Protein AF-A0A2T9YQ55-F1 (afdb_monomer)

Mean predicted aligned error: 19.72 Å

Structure (mmCIF, N/CA/C/O backbone):
data_AF-A0A2T9YQ55-F1
#
_entry.id   AF-A0A2T9YQ55-F1
#
loop_
_atom_site.group_PDB
_atom_site.id
_atom_site.type_symbol
_atom_site.label_atom_id
_atom_site.label_alt_id
_atom_site.label_comp_id
_atom_site.label_asym_id
_atom_site.label_entity_id
_atom_site.label_seq_id
_atom_site.pdbx_PDB_ins_code
_atom_site.Cartn_x
_atom_site.Cartn_y
_atom_site.Cartn_z
_atom_site.occupancy
_atom_site.B_iso_or_equiv
_atom_site.auth_seq_id
_atom_site.auth_comp_id
_atom_site.auth_asym_id
_atom_site.auth_atom_id
_atom_site.pdbx_PDB_model_num
ATOM 1 N N . MET A 1 1 ? -18.825 -18.217 42.945 1.00 60.91 1 MET A N 1
ATOM 2 C CA . MET A 1 1 ? -18.853 -16.949 42.184 1.00 60.91 1 MET A CA 1
ATOM 3 C C . MET A 1 1 ? -19.387 -15.884 43.126 1.00 60.91 1 MET A C 1
ATOM 5 O O . MET A 1 1 ? -20.378 -16.169 43.785 1.00 60.91 1 MET A O 1
ATOM 9 N N . ASN A 1 2 ? -18.686 -14.766 43.321 1.00 89.81 2 ASN A N 1
ATOM 10 C CA . ASN A 1 2 ? -19.045 -13.790 44.360 1.00 89.81 2 ASN A CA 1
ATOM 11 C C . ASN A 1 2 ? -19.988 -12.706 43.796 1.00 89.81 2 ASN A C 1
ATOM 13 O O . ASN A 1 2 ? -19.981 -12.430 42.596 1.00 89.81 2 ASN A O 1
ATOM 17 N N . GLU A 1 3 ? -20.802 -12.095 44.653 1.00 91.25 3 GLU A N 1
ATOM 18 C CA . GLU A 1 3 ? -21.752 -11.038 44.266 1.00 91.25 3 GLU A CA 1
ATOM 19 C C . GLU A 1 3 ? -21.048 -9.865 43.561 1.00 91.25 3 GLU A C 1
ATOM 21 O O . GLU A 1 3 ? -21.501 -9.388 42.524 1.00 91.25 3 GLU A O 1
ATOM 26 N N . ALA A 1 4 ? -19.863 -9.488 44.048 1.00 91.94 4 ALA A N 1
ATOM 27 C CA . ALA A 1 4 ? -19.039 -8.441 43.449 1.00 91.94 4 ALA A CA 1
ATOM 28 C C . ALA A 1 4 ? -18.629 -8.744 41.992 1.00 91.94 4 ALA A C 1
ATOM 30 O O . ALA A 1 4 ? -18.591 -7.839 41.160 1.00 91.94 4 ALA A O 1
ATOM 31 N N . THR A 1 5 ? -18.340 -10.007 41.651 1.00 94.38 5 THR A N 1
ATOM 32 C CA . THR A 1 5 ? -18.033 -10.412 40.266 1.00 94.38 5 THR A CA 1
ATOM 33 C C . THR A 1 5 ? -19.260 -10.321 39.378 1.00 94.38 5 THR A C 1
ATOM 35 O O . THR A 1 5 ? -19.137 -9.840 38.257 1.00 94.38 5 THR A O 1
ATOM 38 N N . LEU A 1 6 ? -20.439 -10.704 39.875 1.00 95.38 6 LEU A N 1
ATOM 39 C CA . LEU A 1 6 ? -21.692 -10.563 39.131 1.00 95.38 6 LEU A CA 1
ATOM 40 C C . LEU A 1 6 ? -22.004 -9.094 38.839 1.00 95.38 6 LEU A C 1
ATOM 42 O O . LEU A 1 6 ? -22.306 -8.745 37.700 1.00 95.38 6 LEU A O 1
ATOM 46 N N . GLN A 1 7 ? -21.834 -8.226 39.836 1.00 96.06 7 GLN A N 1
ATOM 47 C CA . GLN A 1 7 ? -22.039 -6.789 39.683 1.00 96.06 7 GLN A CA 1
ATOM 48 C C . GLN A 1 7 ? -21.061 -6.174 38.672 1.00 96.06 7 GLN A C 1
ATOM 50 O O . GLN A 1 7 ? -21.459 -5.383 37.820 1.00 96.06 7 GLN A O 1
ATOM 55 N N . ARG A 1 8 ? -19.787 -6.584 38.713 1.00 95.62 8 ARG A N 1
ATOM 56 C CA . ARG A 1 8 ? -18.761 -6.123 37.766 1.00 95.62 8 ARG A CA 1
ATOM 57 C C . ARG A 1 8 ? -19.056 -6.556 36.331 1.00 95.62 8 ARG A C 1
ATOM 59 O O . ARG A 1 8 ? -18.839 -5.779 35.406 1.00 95.62 8 ARG A O 1
ATOM 66 N N . ILE A 1 9 ? -19.538 -7.787 36.151 1.00 96.50 9 ILE A N 1
ATOM 67 C CA . ILE A 1 9 ? -19.951 -8.299 34.840 1.00 96.50 9 ILE A CA 1
ATOM 68 C C . ILE A 1 9 ? -21.112 -7.458 34.312 1.00 96.50 9 ILE A C 1
ATOM 70 O O . ILE A 1 9 ? -21.044 -6.988 33.183 1.00 96.50 9 ILE A O 1
ATOM 74 N N . GLN A 1 10 ? -22.124 -7.198 35.141 1.00 96.56 10 GLN A N 1
ATOM 75 C CA . GLN A 1 10 ? -23.290 -6.414 34.744 1.00 96.56 10 GLN A CA 1
ATOM 76 C C . GLN A 1 10 ? -22.925 -4.967 34.367 1.00 96.56 10 GLN A C 1
ATOM 78 O O . GLN A 1 10 ? -23.391 -4.464 33.347 1.00 96.56 10 GLN A O 1
ATOM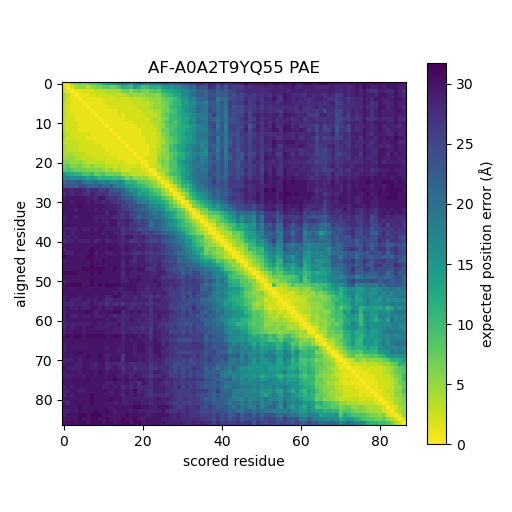 83 N N . GLU A 1 11 ? -22.040 -4.320 35.132 1.00 97.00 11 GLU A N 1
ATOM 84 C CA . GLU A 1 11 ? -21.542 -2.973 34.819 1.00 97.00 11 GLU A CA 1
ATOM 85 C C . GLU A 1 11 ? -20.769 -2.942 33.489 1.00 97.00 11 GLU A C 1
ATOM 87 O O . GLU A 1 11 ? -20.910 -2.009 32.695 1.00 97.00 11 GLU A O 1
ATOM 92 N N . LEU A 1 12 ? -19.957 -3.971 33.225 1.00 96.88 12 LEU A N 1
ATOM 93 C CA . LEU A 1 12 ? -19.206 -4.076 31.978 1.00 96.88 12 LEU A CA 1
ATOM 94 C C . LEU A 1 12 ? -20.135 -4.315 30.783 1.00 96.88 12 LEU A C 1
ATOM 96 O O . LEU A 1 12 ? -19.951 -3.688 29.742 1.00 96.88 12 LEU A O 1
ATOM 100 N N . THR A 1 13 ? -21.141 -5.178 30.938 1.00 97.31 13 THR A N 1
ATOM 101 C CA . THR A 1 13 ? -22.154 -5.435 29.907 1.00 97.31 13 THR A CA 1
ATOM 102 C C . THR A 1 13 ? -22.884 -4.151 29.520 1.00 97.31 13 THR A C 1
ATOM 104 O O . THR A 1 13 ? -23.023 -3.869 28.333 1.00 97.31 13 THR A O 1
ATOM 107 N N . GLU A 1 14 ? -23.271 -3.330 30.498 1.00 96.75 14 GLU A N 1
ATOM 108 C CA . GLU A 1 14 ? -23.937 -2.051 30.241 1.00 96.75 14 GLU A CA 1
ATOM 109 C C . GLU A 1 14 ? -23.038 -1.077 29.463 1.00 96.75 14 GLU A C 1
ATOM 111 O O . GLU A 1 14 ? -23.453 -0.505 28.454 1.00 96.75 14 GLU A O 1
ATOM 116 N N . LYS A 1 15 ? -21.764 -0.944 29.857 1.00 96.19 15 LYS A N 1
ATOM 117 C CA . LYS A 1 15 ? -20.803 -0.081 29.147 1.00 96.19 15 LYS A CA 1
ATOM 118 C C . LYS A 1 15 ? -20.564 -0.531 27.706 1.00 96.19 15 LYS A C 1
ATOM 120 O O . LYS A 1 15 ? -20.464 0.310 26.816 1.00 96.19 15 LYS A O 1
ATOM 125 N N . VAL A 1 16 ? -20.485 -1.840 27.459 1.00 95.12 16 VAL A N 1
ATOM 126 C CA . VAL A 1 16 ? -20.316 -2.386 26.102 1.00 95.12 16 VAL A CA 1
ATOM 127 C C . VAL A 1 16 ? -21.541 -2.095 25.237 1.00 95.12 16 VAL A C 1
ATOM 129 O O . VAL A 1 16 ? -21.377 -1.680 24.090 1.00 95.12 16 VAL A O 1
ATOM 132 N N . ASN A 1 17 ? -22.751 -2.233 25.783 1.00 94.62 17 ASN A N 1
ATOM 133 C CA . ASN A 1 17 ? -23.981 -1.909 25.060 1.00 94.62 17 ASN A CA 1
ATOM 134 C C . ASN A 1 17 ? -24.047 -0.422 24.685 1.00 94.62 17 ASN A C 1
ATOM 136 O O . ASN A 1 17 ? -24.387 -0.094 23.549 1.00 94.62 17 ASN A O 1
ATOM 140 N N . GLN A 1 18 ? -23.653 0.479 25.592 1.00 92.75 18 GLN A N 1
ATOM 141 C CA . GLN A 1 18 ? -23.588 1.913 25.287 1.00 92.75 18 GLN A CA 1
ATOM 142 C C . GLN A 1 18 ? -22.555 2.242 24.202 1.00 92.75 18 GLN A C 1
ATOM 144 O O . GLN A 1 18 ? -22.827 3.063 23.329 1.00 92.75 18 GLN A O 1
ATOM 149 N N . LEU A 1 19 ? -21.392 1.583 24.209 1.00 89.44 19 LEU A N 1
ATOM 150 C CA . LEU A 1 19 ? -20.385 1.745 23.155 1.00 89.44 19 LEU A CA 1
ATOM 151 C C . LEU A 1 19 ? -20.875 1.220 21.801 1.00 89.44 19 LEU A C 1
ATOM 153 O O . LEU A 1 19 ? -20.599 1.836 20.772 1.00 89.44 19 LEU A O 1
ATOM 157 N N . LEU A 1 20 ? -21.602 0.101 21.796 1.00 88.88 20 LEU A N 1
ATOM 158 C CA . LEU A 1 20 ? -22.185 -0.459 20.581 1.00 88.88 20 LEU A CA 1
ATOM 159 C C . LEU A 1 20 ? -23.231 0.495 19.991 1.00 88.88 20 LEU A C 1
ATOM 161 O O . LEU A 1 20 ? -23.156 0.813 18.807 1.00 88.88 20 LEU A O 1
ATOM 165 N N . LEU A 1 21 ? -24.120 1.030 20.833 1.00 88.69 21 LEU A N 1
ATOM 166 C CA . LEU A 1 21 ? -25.123 2.013 20.429 1.00 88.69 21 LEU A CA 1
ATOM 167 C C . LEU A 1 21 ? -24.481 3.312 19.925 1.00 88.69 21 LEU A C 1
ATOM 169 O O . LEU A 1 21 ? -24.911 3.852 18.910 1.00 88.69 21 LEU A O 1
ATOM 173 N N . ALA A 1 22 ? -23.431 3.807 20.588 1.00 79.19 22 ALA A N 1
ATOM 174 C CA . ALA A 1 22 ? -22.690 4.981 20.131 1.00 79.19 22 ALA A CA 1
ATOM 175 C C . ALA A 1 22 ? -22.038 4.742 18.761 1.00 79.19 22 ALA A C 1
ATOM 177 O O .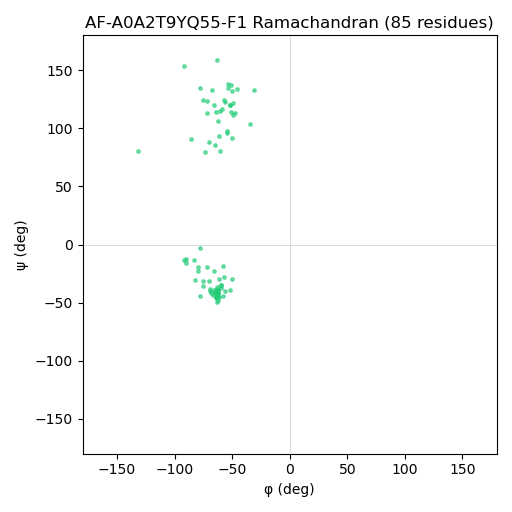 ALA A 1 22 ? -22.056 5.625 17.911 1.00 79.19 22 ALA A O 1
ATOM 178 N N . LYS A 1 23 ? -21.513 3.537 18.517 1.00 74.62 23 LYS A N 1
ATOM 179 C CA . LYS A 1 23 ? -20.917 3.160 17.231 1.00 74.62 23 LYS A CA 1
ATOM 180 C C . LYS A 1 23 ? -21.956 3.011 16.114 1.00 74.62 23 LYS A C 1
ATOM 182 O O . LYS A 1 23 ? -21.630 3.278 14.966 1.00 74.62 23 LYS A O 1
ATOM 187 N N . GLU A 1 24 ? -23.174 2.594 16.447 1.00 69.25 24 GLU A N 1
ATOM 188 C CA . GLU A 1 24 ? -24.291 2.440 15.503 1.00 69.25 24 GLU A CA 1
ATOM 189 C C . GLU A 1 24 ? -25.017 3.771 15.229 1.00 69.25 24 GLU A C 1
ATOM 191 O O . GLU A 1 24 ? -25.504 4.004 14.126 1.00 69.25 24 GLU A O 1
ATOM 196 N N . THR A 1 25 ? -25.037 4.677 16.213 1.00 61.38 25 THR A N 1
ATOM 197 C CA . THR A 1 25 ? -25.608 6.031 16.091 1.00 61.38 25 THR A CA 1
ATOM 198 C C . THR A 1 25 ? -24.657 6.999 15.386 1.00 61.3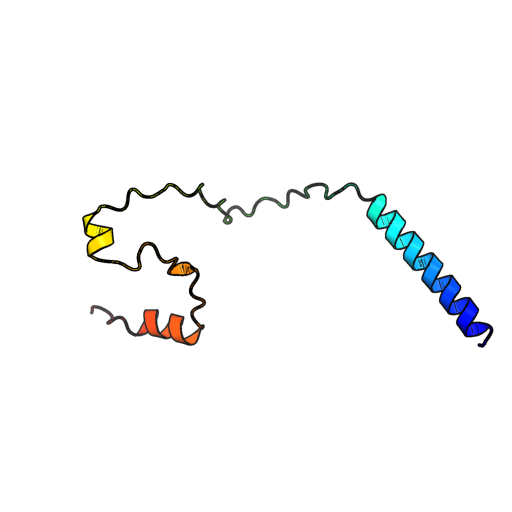8 25 THR A C 1
ATOM 200 O O . THR A 1 25 ? -25.102 8.020 14.864 1.00 61.38 25 THR A O 1
ATOM 203 N N . VAL A 1 26 ? -23.356 6.695 15.330 1.00 57.69 26 VAL A N 1
ATOM 204 C CA . VAL A 1 26 ? -22.449 7.344 14.381 1.00 57.69 26 VAL A CA 1
ATOM 205 C C . VAL A 1 26 ? -22.795 6.788 12.999 1.00 57.69 26 VAL A C 1
ATOM 207 O O . VAL A 1 26 ? -22.582 5.598 12.758 1.00 57.69 26 VAL A O 1
ATOM 210 N N . PRO A 1 27 ? -23.335 7.607 12.077 1.00 50.16 27 PRO A N 1
ATOM 211 C CA . PRO A 1 27 ? -23.531 7.172 10.705 1.00 50.16 27 PRO A CA 1
ATOM 212 C C . PRO A 1 27 ? -22.191 6.661 10.176 1.00 50.16 27 PRO A C 1
ATOM 214 O O . PRO A 1 27 ? -21.156 7.276 10.455 1.00 50.16 27 PRO A O 1
ATOM 217 N N . ALA A 1 28 ? -22.221 5.540 9.441 1.00 58.19 28 ALA A N 1
ATOM 218 C CA . ALA A 1 28 ? -21.105 5.023 8.645 1.00 58.19 28 ALA A CA 1
ATOM 219 C C . ALA A 1 28 ? -20.252 6.184 8.129 1.00 58.19 28 ALA A C 1
ATOM 221 O O . ALA A 1 28 ? -20.864 7.153 7.673 1.00 58.19 28 ALA A O 1
ATOM 222 N N . PRO A 1 29 ? -18.909 6.101 8.252 1.00 48.72 29 PRO A N 1
ATOM 223 C CA . PRO A 1 29 ? -18.013 7.243 8.331 1.00 48.72 29 PRO A CA 1
ATOM 224 C C . PRO A 1 29 ? -18.546 8.361 7.463 1.00 48.72 29 PRO A C 1
ATOM 226 O O . PRO A 1 29 ? -18.481 8.287 6.236 1.00 48.72 29 PRO A O 1
ATOM 229 N N . ILE A 1 30 ? -19.131 9.372 8.120 1.00 52.31 30 ILE A N 1
ATOM 230 C CA . ILE A 1 30 ? -19.170 10.699 7.533 1.00 52.31 30 ILE A CA 1
ATOM 231 C C . ILE A 1 30 ? -17.721 10.873 7.138 1.00 52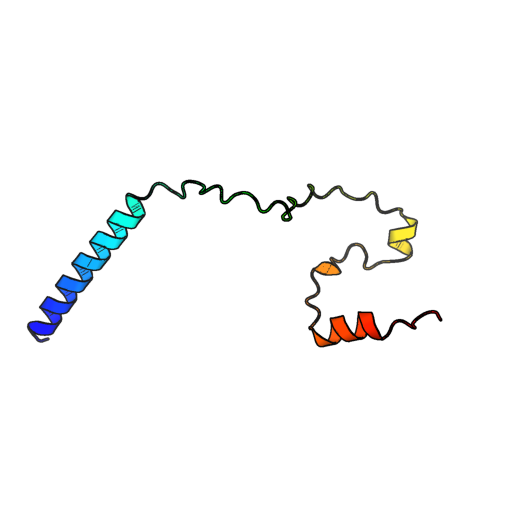.31 30 ILE A C 1
ATOM 233 O O . ILE A 1 30 ? -16.843 10.826 8.003 1.00 52.31 30 ILE A O 1
ATOM 237 N N . THR A 1 31 ? -17.481 10.889 5.834 1.00 50.75 31 THR A N 1
ATOM 238 C CA . THR A 1 31 ? -16.241 11.342 5.249 1.00 50.75 31 THR A CA 1
ATOM 239 C C . THR A 1 31 ? -16.007 12.688 5.901 1.00 50.75 31 THR A C 1
ATOM 241 O O . THR A 1 31 ? -16.560 13.704 5.483 1.00 50.75 31 THR A O 1
ATOM 244 N N . VAL A 1 32 ? -15.274 12.682 7.012 1.00 48.97 32 VAL A N 1
ATOM 245 C CA . VAL A 1 32 ? -14.493 13.819 7.418 1.00 48.97 32 VAL A CA 1
ATOM 246 C C . VAL A 1 32 ? -13.558 13.911 6.239 1.00 48.97 32 VAL A C 1
ATOM 248 O O . VAL A 1 32 ? -12.601 13.150 6.128 1.00 48.97 32 VAL A O 1
ATOM 251 N N . THR A 1 33 ? -13.950 14.728 5.269 1.00 53.22 33 THR A N 1
ATOM 252 C CA . THR A 1 33 ? -13.027 15.303 4.322 1.00 53.22 33 THR A CA 1
ATOM 253 C C . THR A 1 33 ? -12.099 16.109 5.219 1.00 53.22 33 THR A C 1
ATOM 255 O O . THR A 1 33 ? -12.303 17.299 5.451 1.00 53.22 33 THR A O 1
ATOM 258 N N . GLU A 1 34 ? -11.131 15.429 5.844 1.00 60.09 34 GLU A N 1
ATOM 259 C CA . GLU A 1 34 ? -9.875 16.078 6.158 1.00 60.09 34 GLU A CA 1
ATOM 260 C C . GLU A 1 34 ? -9.501 16.809 4.869 1.00 60.09 34 GLU A C 1
ATOM 262 O O . GLU A 1 34 ? -9.728 16.249 3.787 1.00 60.09 34 GLU A O 1
ATOM 267 N N . PRO A 1 35 ? -9.077 18.083 4.937 1.00 59.12 35 PRO A N 1
ATOM 268 C CA . PRO A 1 35 ? -8.614 18.754 3.738 1.00 59.12 35 PRO A CA 1
ATOM 269 C C . PRO A 1 35 ? -7.592 17.813 3.113 1.00 59.12 35 PRO A C 1
ATOM 271 O O . PRO A 1 35 ? -6.602 17.488 3.768 1.00 59.12 35 PRO A O 1
ATOM 274 N N . GLU A 1 36 ? -7.925 17.287 1.928 1.00 60.28 36 G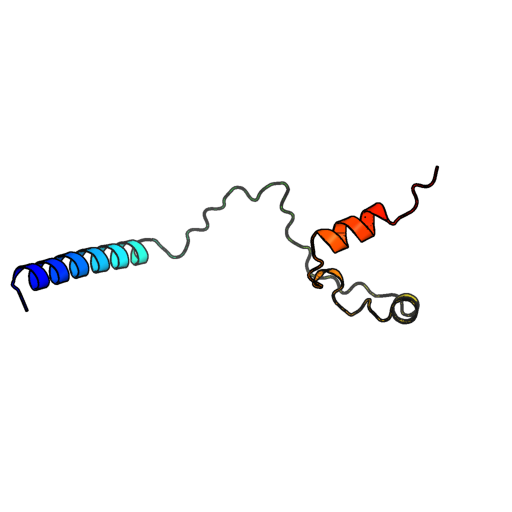LU A N 1
ATOM 275 C CA . GLU A 1 36 ? -7.034 16.438 1.148 1.00 60.28 36 GLU A CA 1
ATOM 276 C C . GLU A 1 36 ? -5.706 17.183 1.159 1.00 60.28 36 GLU A C 1
ATOM 278 O O . GLU A 1 36 ? -5.649 18.332 0.712 1.00 60.28 36 GLU A O 1
ATOM 283 N N . ASP A 1 37 ? -4.705 16.604 1.822 1.00 64.31 37 ASP A N 1
ATOM 284 C CA . ASP A 1 37 ? -3.397 17.223 1.959 1.00 64.31 37 ASP A CA 1
ATOM 285 C C . ASP A 1 37 ? -2.973 17.654 0.552 1.00 64.31 37 ASP A C 1
ATOM 287 O O . ASP A 1 37 ? -2.956 16.838 -0.370 1.00 64.31 37 ASP A O 1
ATOM 291 N N . GLU A 1 38 ? -2.702 18.947 0.365 1.00 67.06 38 GLU A N 1
ATOM 292 C CA . GLU A 1 38 ? -2.398 19.522 -0.950 1.00 67.06 38 GLU A CA 1
ATOM 293 C C . GLU A 1 38 ? -1.180 18.840 -1.603 1.00 67.06 38 GLU A C 1
ATOM 295 O O . GLU A 1 38 ? -0.997 18.911 -2.821 1.00 67.06 38 GLU A O 1
ATOM 300 N N . PHE A 1 39 ? -0.360 18.144 -0.806 1.00 66.25 39 PHE A N 1
ATOM 301 C CA . PHE A 1 39 ? 0.778 17.351 -1.257 1.00 66.25 39 PHE A CA 1
ATOM 302 C C . PHE A 1 39 ? 0.438 15.876 -1.536 1.00 66.25 39 PHE A C 1
ATOM 304 O O . PHE A 1 39 ? 1.229 15.181 -2.182 1.00 66.25 39 PHE A O 1
ATOM 311 N N . ILE A 1 40 ? -0.728 15.378 -1.113 1.00 59.47 40 ILE A N 1
ATOM 312 C CA . ILE A 1 40 ? -1.217 14.034 -1.436 1.00 59.47 40 ILE A CA 1
ATOM 313 C C . ILE A 1 40 ? -1.939 14.087 -2.783 1.00 59.47 40 ILE A C 1
ATOM 315 O O . ILE A 1 40 ? -3.139 14.306 -2.907 1.00 59.47 40 ILE A O 1
ATOM 319 N N . THR A 1 41 ? -1.173 13.847 -3.843 1.00 67.25 41 THR A N 1
ATOM 320 C CA . THR A 1 41 ? -1.740 13.629 -5.176 1.00 67.25 41 THR A CA 1
ATOM 321 C C . THR A 1 41 ? -2.352 12.232 -5.248 1.00 67.25 41 THR A C 1
ATOM 323 O O . THR A 1 41 ? -1.670 11.228 -5.028 1.00 67.25 41 THR A O 1
ATOM 326 N N . THR A 1 42 ? -3.633 12.147 -5.608 1.00 72.00 42 THR A N 1
ATOM 327 C CA . THR A 1 42 ? -4.288 10.876 -5.933 1.00 72.00 42 THR A CA 1
ATOM 328 C C . THR A 1 42 ? -3.508 10.196 -7.057 1.00 72.00 42 THR A C 1
ATOM 330 O O . THR A 1 42 ? -3.295 10.778 -8.122 1.00 72.00 42 THR A O 1
ATOM 333 N N . ARG A 1 43 ? -3.042 8.962 -6.817 1.00 66.50 43 ARG A N 1
ATOM 334 C CA . ARG A 1 43 ? -2.290 8.183 -7.811 1.00 66.50 43 ARG A CA 1
ATOM 335 C C . ARG A 1 43 ? -3.086 8.165 -9.114 1.00 66.50 43 ARG A C 1
ATOM 337 O O . ARG A 1 43 ? -4.209 7.661 -9.131 1.00 66.50 43 ARG A O 1
ATOM 344 N N . ALA A 1 44 ? -2.496 8.692 -10.188 1.00 70.06 44 ALA A N 1
ATOM 345 C CA . ALA A 1 44 ? -3.104 8.630 -11.508 1.00 70.06 44 ALA A CA 1
ATOM 346 C C . ALA A 1 44 ? -3.512 7.174 -11.802 1.00 70.06 44 ALA A C 1
ATOM 348 O O . ALA A 1 44 ? -2.740 6.262 -11.469 1.00 70.06 44 ALA A O 1
ATOM 349 N N . PRO A 1 45 ? -4.707 6.931 -12.380 1.00 66.50 45 PRO A N 1
ATOM 350 C CA . PRO A 1 45 ? -5.091 5.588 -12.794 1.00 66.50 45 PRO A CA 1
ATOM 351 C C . PRO A 1 45 ? -3.943 5.022 -13.617 1.00 66.50 45 PRO A C 1
ATOM 353 O O . PRO A 1 45 ? -3.393 5.745 -14.448 1.00 66.50 45 PRO A O 1
ATOM 356 N N . ALA A 1 46 ? -3.536 3.788 -13.305 1.00 62.81 46 ALA A N 1
ATOM 357 C CA . ALA A 1 46 ? -2.394 3.152 -13.940 1.00 62.81 46 ALA A CA 1
ATOM 358 C C . ALA A 1 46 ? -2.616 3.190 -15.453 1.00 62.81 46 ALA A C 1
ATOM 360 O O . ALA A 1 46 ? -3.372 2.392 -16.002 1.00 62.81 46 ALA A O 1
ATOM 361 N N . SER A 1 47 ? -2.008 4.166 -16.122 1.00 57.06 47 SER A N 1
ATOM 362 C CA . SER A 1 47 ? -1.854 4.092 -17.551 1.00 57.06 47 SER A CA 1
ATOM 363 C C . SER A 1 47 ? -0.921 2.914 -17.742 1.00 57.06 47 SER A C 1
ATOM 365 O O . SER A 1 47 ? 0.181 2.887 -17.191 1.00 57.06 47 SER A O 1
ATOM 367 N N . GLU A 1 48 ? -1.391 1.896 -18.459 1.00 58.12 48 GLU A N 1
ATOM 368 C CA . GLU A 1 48 ? -0.490 0.946 -19.086 1.00 58.12 48 GLU A CA 1
ATOM 369 C C . GLU A 1 48 ? 0.454 1.798 -19.932 1.00 58.12 48 GLU A C 1
ATOM 371 O O . GLU A 1 48 ? 0.114 2.259 -21.026 1.00 58.12 48 GLU A O 1
ATOM 376 N N . LEU A 1 49 ? 1.618 2.124 -19.363 1.00 62.19 49 LEU A N 1
ATOM 377 C CA . LEU A 1 49 ? 2.718 2.675 -20.120 1.00 62.19 49 LEU A CA 1
ATOM 378 C C . LEU A 1 49 ? 2.879 1.694 -21.270 1.00 62.19 49 LEU A C 1
ATOM 380 O O . LEU A 1 49 ? 3.061 0.500 -21.041 1.00 62.19 49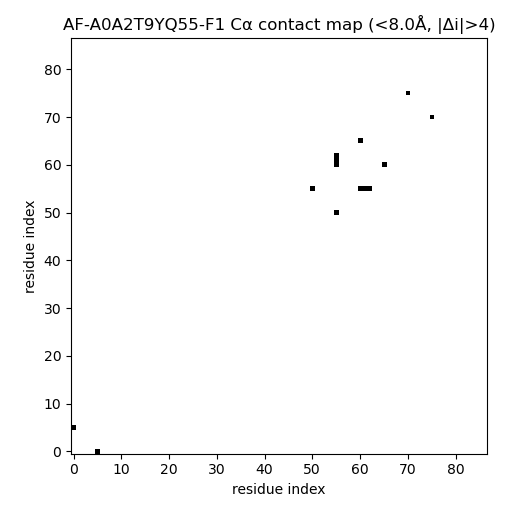 LEU A O 1
ATOM 384 N N . LYS A 1 50 ? 2.739 2.168 -22.509 1.00 63.69 50 LYS A N 1
ATOM 385 C CA . LYS A 1 50 ? 3.119 1.371 -23.670 1.00 63.69 50 LYS A CA 1
ATOM 386 C C . LYS A 1 50 ? 4.627 1.193 -23.562 1.00 63.69 50 LYS A C 1
ATOM 388 O O . LYS A 1 50 ? 5.385 2.026 -24.055 1.00 63.69 50 LYS A O 1
ATOM 393 N N . ILE A 1 51 ? 5.046 0.173 -22.818 1.00 62.19 51 ILE A N 1
ATOM 394 C CA . ILE A 1 51 ? 6.443 -0.185 -22.64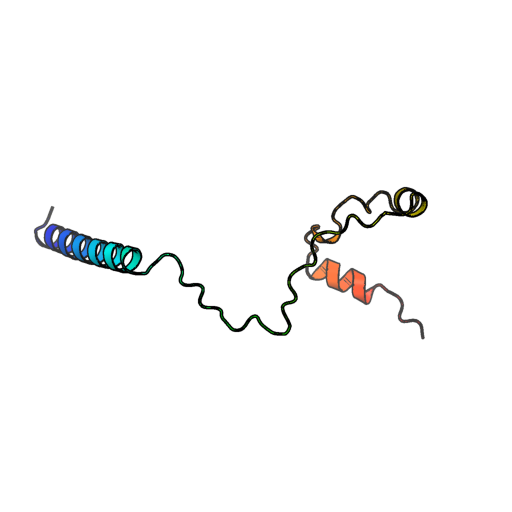4 1.00 62.19 51 ILE A CA 1
ATOM 395 C C . ILE A 1 51 ? 6.936 -0.459 -24.057 1.00 62.19 51 ILE A C 1
ATOM 397 O O . ILE A 1 51 ? 6.403 -1.320 -24.760 1.00 62.19 51 ILE A O 1
ATOM 401 N N . TYR A 1 52 ? 7.887 0.353 -24.517 1.00 70.44 52 TYR A N 1
ATOM 402 C CA . TYR A 1 52 ? 8.514 0.129 -25.811 1.00 70.44 52 TYR A CA 1
ATOM 403 C C . TYR A 1 52 ? 9.045 -1.311 -25.825 1.00 70.44 52 TYR A C 1
ATOM 405 O O . TYR A 1 52 ? 9.685 -1.698 -24.850 1.00 70.44 52 TYR A O 1
ATOM 413 N N . PRO A 1 53 ? 8.835 -2.107 -26.886 1.00 70.88 53 PRO A N 1
ATOM 414 C CA . PRO A 1 53 ? 9.300 -3.496 -26.919 1.00 70.88 53 PRO A CA 1
ATOM 415 C C . PRO A 1 53 ? 10.790 -3.626 -26.568 1.00 70.88 53 PRO A C 1
ATOM 417 O O . PRO A 1 53 ? 11.173 -4.455 -25.752 1.00 70.88 53 PRO A O 1
ATOM 420 N N . MET A 1 54 ? 11.604 -2.684 -27.054 1.00 73.94 54 MET A N 1
ATOM 421 C CA . MET A 1 54 ? 13.034 -2.601 -26.739 1.00 73.94 54 MET A CA 1
ATOM 422 C C . MET A 1 54 ? 13.324 -2.395 -25.245 1.00 73.94 54 MET A C 1
ATOM 424 O O . MET A 1 54 ? 14.363 -2.823 -24.758 1.00 73.94 54 MET A O 1
ATOM 428 N N . LEU A 1 55 ? 12.426 -1.733 -24.514 1.00 73.94 55 LEU A N 1
ATOM 429 C CA . LEU A 1 55 ? 12.561 -1.498 -23.079 1.00 73.94 55 LEU A CA 1
ATOM 430 C C . LEU A 1 55 ? 12.256 -2.767 -22.274 1.00 73.94 55 LEU A C 1
ATOM 432 O O . LEU A 1 55 ? 12.934 -3.018 -21.284 1.00 73.94 55 LEU A O 1
ATOM 436 N N . LYS A 1 56 ? 11.300 -3.590 -22.728 1.00 72.12 56 LYS A N 1
ATOM 437 C CA . LYS A 1 56 ? 11.048 -4.921 -22.155 1.00 72.12 56 LYS A CA 1
ATOM 438 C C . LYS A 1 56 ? 12.241 -5.856 -22.372 1.00 72.12 56 LYS A C 1
ATOM 440 O O . LYS A 1 56 ? 12.637 -6.560 -21.449 1.00 72.12 56 LYS A O 1
ATOM 445 N N . ASP A 1 57 ? 12.842 -5.814 -23.559 1.00 77.94 57 ASP A N 1
ATOM 446 C CA . ASP A 1 57 ? 14.016 -6.634 -23.879 1.00 77.94 57 ASP A CA 1
ATOM 447 C C . ASP A 1 57 ? 15.264 -6.185 -23.100 1.00 77.94 57 ASP A C 1
ATOM 449 O O . ASP A 1 57 ? 16.053 -7.014 -22.648 1.00 77.94 57 ASP A O 1
ATOM 453 N N . ALA A 1 58 ? 15.444 -4.872 -22.921 1.00 79.94 58 ALA A N 1
ATOM 454 C CA . ALA A 1 58 ? 16.574 -4.311 -22.181 1.00 79.94 58 ALA A CA 1
ATOM 455 C C . ALA A 1 58 ? 16.435 -4.466 -20.659 1.00 79.94 58 ALA A C 1
ATOM 457 O O . ALA A 1 58 ? 17.441 -4.587 -19.962 1.00 79.94 58 ALA A O 1
ATOM 458 N N . LEU A 1 59 ? 15.204 -4.451 -20.139 1.00 77.69 59 LEU A N 1
ATOM 459 C CA . LEU A 1 59 ? 14.899 -4.552 -18.714 1.00 77.69 59 LEU A CA 1
ATOM 460 C C . LEU A 1 59 ? 13.798 -5.599 -18.485 1.00 77.69 59 LEU A C 1
ATOM 462 O O . LEU A 1 59 ? 12.647 -5.230 -18.268 1.00 77.69 59 LEU A O 1
ATOM 466 N N . PRO A 1 60 ? 14.127 -6.903 -18.462 1.00 71.88 60 PRO A N 1
ATOM 467 C CA . PRO A 1 60 ? 13.138 -7.971 -18.267 1.00 71.88 60 PRO A CA 1
ATOM 468 C C . PRO A 1 60 ? 12.333 -7.839 -16.966 1.00 71.88 60 PRO A C 1
ATOM 470 O O . PRO A 1 60 ? 11.179 -8.245 -16.893 1.00 71.88 60 PRO A O 1
ATOM 473 N N . LEU A 1 61 ? 12.941 -7.224 -15.953 1.00 73.12 61 LEU A N 1
ATOM 474 C CA . LEU A 1 61 ? 12.357 -6.978 -14.638 1.00 73.12 61 LEU A CA 1
ATOM 475 C C . LEU A 1 61 ? 11.378 -5.783 -14.622 1.00 73.12 61 LEU A C 1
ATOM 477 O O . LEU A 1 61 ? 10.777 -5.525 -13.594 1.00 73.12 61 LEU A O 1
ATOM 481 N N . ILE A 1 62 ? 11.182 -5.048 -15.728 1.00 73.00 62 ILE A N 1
ATOM 482 C CA . ILE A 1 62 ? 10.273 -3.880 -15.788 1.00 73.00 62 ILE A CA 1
ATOM 483 C C . ILE A 1 62 ? 8.795 -4.229 -15.602 1.00 73.00 62 ILE A C 1
ATOM 485 O O . ILE A 1 62 ? 8.003 -3.370 -15.220 1.00 73.00 62 ILE A O 1
ATOM 489 N N . GLU A 1 63 ? 8.423 -5.479 -15.881 1.00 70.50 63 GLU A N 1
ATOM 490 C CA . GLU A 1 63 ? 7.090 -6.000 -15.570 1.00 70.50 63 GLU A CA 1
ATOM 491 C C . GLU A 1 63 ? 6.967 -6.403 -14.094 1.00 70.50 63 GLU A C 1
ATOM 493 O O . GLU A 1 63 ? 5.860 -6.417 -13.555 1.00 70.50 63 GLU A O 1
ATOM 498 N N . GLU A 1 64 ? 8.087 -6.696 -13.426 1.00 68.56 64 GLU A N 1
ATOM 499 C CA . GLU A 1 64 ? 8.117 -6.906 -11.984 1.00 68.56 64 GLU A CA 1
ATOM 500 C C . GLU A 1 64 ? 8.069 -5.554 -11.266 1.00 68.56 64 GLU A C 1
ATOM 502 O O . GLU A 1 64 ? 8.728 -4.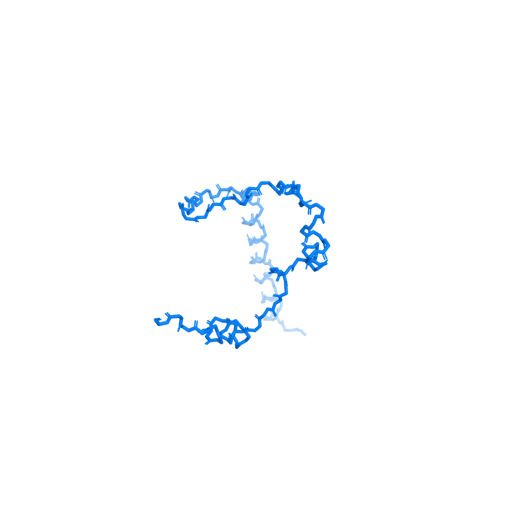581 -11.630 1.00 68.56 64 GLU A O 1
ATOM 507 N N . ASP A 1 65 ? 7.229 -5.474 -10.235 1.00 66.31 65 ASP A N 1
ATOM 508 C CA . ASP A 1 65 ? 6.981 -4.237 -9.501 1.00 66.31 65 ASP A CA 1
ATOM 509 C C . ASP A 1 65 ? 8.196 -3.909 -8.612 1.00 66.31 65 ASP A C 1
ATOM 511 O O . ASP A 1 65 ? 8.212 -4.186 -7.411 1.00 66.31 65 ASP A O 1
ATOM 515 N N . PHE A 1 66 ? 9.244 -3.338 -9.219 1.00 59.69 66 PHE A N 1
ATOM 516 C CA . PHE A 1 66 ? 10.500 -2.929 -8.577 1.00 59.69 66 PHE A CA 1
ATOM 517 C C . PHE A 1 66 ? 10.282 -2.081 -7.318 1.00 59.69 66 PHE A C 1
ATOM 519 O O . PHE A 1 66 ? 11.088 -2.115 -6.391 1.00 59.69 66 PHE A O 1
ATOM 526 N N . PHE A 1 67 ? 9.183 -1.325 -7.279 1.00 58.22 67 PHE A N 1
ATOM 527 C CA . PHE A 1 67 ? 8.826 -0.446 -6.169 1.00 58.22 67 PHE A CA 1
ATOM 528 C C . PHE A 1 67 ? 8.118 -1.171 -5.019 1.00 58.22 67 PHE A C 1
ATOM 530 O O . PHE A 1 67 ? 7.996 -0.606 -3.933 1.00 58.22 67 PHE A O 1
ATOM 537 N N . ARG A 1 68 ? 7.649 -2.409 -5.227 1.00 62.88 68 ARG A N 1
ATOM 538 C CA . ARG A 1 68 ? 7.077 -3.253 -4.165 1.00 62.88 68 ARG A CA 1
ATOM 539 C C . ARG A 1 68 ? 8.101 -4.122 -3.458 1.00 62.88 68 ARG A C 1
ATOM 541 O O . ARG A 1 68 ? 7.769 -4.686 -2.414 1.00 62.88 68 ARG A O 1
ATOM 548 N N . ILE A 1 69 ? 9.315 -4.236 -3.991 1.00 67.06 69 ILE A N 1
ATOM 549 C CA . ILE A 1 69 ? 10.409 -4.874 -3.267 1.00 67.06 69 ILE A CA 1
ATOM 550 C C . ILE A 1 69 ? 10.673 -4.008 -2.033 1.00 67.06 69 ILE A C 1
ATOM 552 O O . ILE A 1 69 ? 11.043 -2.838 -2.141 1.00 67.06 69 ILE A O 1
ATOM 556 N N . GLN A 1 70 ? 10.408 -4.561 -0.848 1.00 65.81 70 GLN A N 1
ATOM 557 C CA . GLN A 1 70 ? 10.710 -3.890 0.410 1.00 65.81 70 GLN A CA 1
ATOM 558 C C . GLN A 1 70 ? 12.226 -3.864 0.587 1.00 65.81 70 GLN A C 1
ATOM 560 O O . GLN A 1 70 ? 12.799 -4.771 1.181 1.00 65.81 70 GLN A O 1
ATOM 565 N N . PHE A 1 71 ? 12.873 -2.835 0.050 1.00 71.19 71 PHE A N 1
ATOM 566 C CA . PHE A 1 71 ? 14.259 -2.554 0.387 1.00 71.19 71 PHE A CA 1
ATOM 567 C C . PHE A 1 71 ? 14.345 -2.113 1.847 1.00 71.19 71 PHE A C 1
ATOM 569 O O . PHE A 1 71 ? 13.587 -1.246 2.299 1.00 71.19 71 PHE A O 1
ATOM 576 N N . THR A 1 72 ? 15.296 -2.691 2.566 1.00 80.62 72 THR A N 1
ATOM 577 C CA . THR A 1 72 ? 15.701 -2.234 3.896 1.00 80.62 72 THR A CA 1
ATOM 578 C C . THR A 1 72 ? 16.284 -0.818 3.823 1.00 80.62 72 THR A C 1
ATOM 580 O O . THR A 1 72 ? 16.695 -0.342 2.759 1.00 80.62 72 THR A O 1
ATOM 583 N N . GLU A 1 73 ? 16.293 -0.088 4.942 1.00 79.81 73 GLU A N 1
ATOM 584 C CA . GLU A 1 73 ? 16.830 1.281 4.976 1.00 79.81 73 GLU A CA 1
ATOM 585 C C . GLU A 1 73 ? 18.312 1.307 4.563 1.00 79.81 73 GLU A C 1
ATOM 587 O O . GLU A 1 73 ? 18.760 2.225 3.872 1.00 79.81 73 GLU A O 1
ATOM 592 N N . GLU A 1 74 ? 19.046 0.260 4.928 1.00 84.44 74 GLU A N 1
ATOM 593 C CA . GLU A 1 74 ? 20.440 0.028 4.574 1.00 84.44 74 GLU A CA 1
ATOM 594 C C . GLU A 1 74 ? 20.624 -0.128 3.059 1.00 84.44 74 GLU A C 1
ATOM 596 O O . GLU A 1 74 ? 21.451 0.573 2.478 1.00 84.44 74 GLU A O 1
ATOM 601 N N . GLU A 1 75 ? 19.819 -0.966 2.400 1.00 84.50 75 GLU A N 1
ATOM 602 C CA . GLU A 1 75 ? 19.869 -1.160 0.941 1.00 84.50 75 GLU A CA 1
ATOM 603 C C . GLU A 1 75 ? 19.512 0.122 0.180 1.00 84.50 75 GLU A C 1
ATOM 605 O O . GLU A 1 75 ? 20.118 0.440 -0.845 1.00 84.50 75 GLU A O 1
ATOM 610 N N . ARG A 1 76 ? 18.565 0.914 0.702 1.00 82.12 76 ARG A N 1
ATOM 611 C CA . ARG A 1 76 ? 18.204 2.213 0.109 1.00 82.12 76 ARG A CA 1
ATOM 612 C C . ARG A 1 76 ? 19.348 3.215 0.212 1.00 82.12 76 ARG A C 1
ATOM 614 O O . ARG A 1 76 ? 19.611 3.934 -0.750 1.00 82.12 76 ARG A O 1
ATOM 621 N N . LYS A 1 77 ? 20.020 3.279 1.364 1.00 86.88 77 LYS A N 1
ATOM 622 C CA . LYS A 1 77 ? 21.190 4.147 1.553 1.00 86.88 77 LYS A CA 1
ATOM 623 C C . LYS A 1 77 ? 22.329 3.712 0.639 1.00 86.88 77 LYS A C 1
ATOM 625 O O . LYS A 1 77 ? 22.907 4.561 -0.032 1.00 86.88 77 LYS A O 1
ATOM 630 N N . ASP A 1 78 ? 22.605 2.417 0.556 1.00 86.19 78 ASP A N 1
ATOM 631 C CA . ASP A 1 78 ? 23.676 1.898 -0.292 1.00 86.19 78 ASP A CA 1
ATOM 632 C C . ASP A 1 78 ? 23.433 2.210 -1.776 1.00 86.19 78 ASP A C 1
ATOM 634 O O . ASP A 1 78 ? 24.308 2.759 -2.440 1.00 86.19 78 ASP A O 1
ATOM 638 N N . ALA A 1 79 ? 22.214 2.016 -2.287 1.00 83.12 79 ALA A N 1
ATOM 639 C CA . ALA A 1 79 ? 21.874 2.365 -3.669 1.00 83.12 79 ALA A CA 1
ATOM 640 C C . ALA A 1 79 ? 22.065 3.865 -3.990 1.00 83.12 79 ALA A C 1
ATOM 642 O O . ALA A 1 79 ? 22.462 4.219 -5.099 1.00 83.12 79 ALA A O 1
ATOM 643 N N . ILE A 1 80 ? 21.804 4.756 -3.028 1.00 84.12 80 ILE A N 1
ATOM 644 C CA . ILE A 1 80 ? 21.952 6.210 -3.209 1.00 84.12 80 ILE A CA 1
ATOM 645 C C . ILE A 1 80 ? 23.423 6.635 -3.115 1.00 84.12 80 ILE A C 1
ATOM 647 O O . ILE A 1 80 ? 23.883 7.449 -3.916 1.00 84.12 80 ILE A O 1
ATOM 651 N N . TYR A 1 81 ? 24.161 6.109 -2.136 1.00 85.69 81 TYR A N 1
ATOM 652 C CA . TYR A 1 81 ? 25.525 6.550 -1.833 1.00 85.69 81 TYR A CA 1
ATOM 653 C C . TYR A 1 81 ? 26.614 5.783 -2.596 1.00 85.69 81 TYR A C 1
ATOM 655 O O . TYR A 1 81 ? 27.739 6.273 -2.677 1.00 85.69 81 TYR A O 1
ATOM 663 N N . SER A 1 82 ? 26.295 4.626 -3.184 1.00 84.19 82 SER A N 1
ATOM 664 C CA . SER A 1 82 ? 27.202 3.873 -4.066 1.00 84.19 82 SER A CA 1
ATOM 665 C C . SER A 1 82 ? 27.402 4.540 -5.427 1.00 84.19 82 SER A C 1
ATOM 667 O O . SER A 1 82 ? 28.384 4.255 -6.117 1.00 84.19 82 SER A O 1
ATOM 669 N N . CYS A 1 83 ? 26.503 5.444 -5.824 1.00 79.94 83 CYS A N 1
ATOM 670 C CA . CYS A 1 83 ? 26.608 6.130 -7.100 1.00 79.94 83 CYS A CA 1
ATOM 671 C C . CYS A 1 83 ? 27.766 7.146 -7.057 1.00 79.94 83 CYS A C 1
ATOM 673 O O . CYS A 1 83 ? 27.777 8.024 -6.184 1.00 79.94 83 CYS A O 1
ATOM 675 N N . PRO A 1 84 ? 28.749 7.067 -7.977 1.00 79.94 84 PRO A N 1
ATOM 676 C C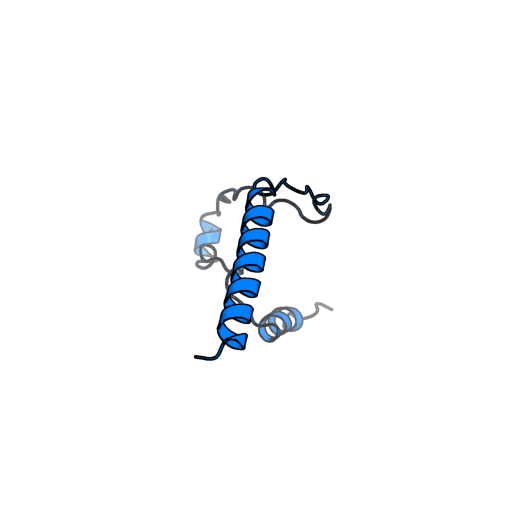A . PRO A 1 84 ? 29.867 7.999 -7.994 1.00 79.94 84 PRO A CA 1
ATOM 677 C C . PRO A 1 84 ? 29.347 9.430 -8.114 1.00 79.94 84 PRO A C 1
ATOM 679 O O . PRO A 1 84 ? 28.630 9.760 -9.061 1.00 79.94 84 PRO A O 1
ATOM 682 N N . ARG A 1 85 ? 29.730 10.309 -7.181 1.00 78.25 85 ARG A N 1
ATOM 683 C CA . ARG A 1 85 ? 29.557 11.750 -7.394 1.00 78.25 85 ARG A CA 1
ATOM 684 C C . ARG A 1 85 ? 30.402 12.116 -8.604 1.00 78.25 85 ARG A C 1
ATOM 686 O O . ARG A 1 85 ? 31.626 12.132 -8.509 1.00 78.25 85 ARG A O 1
ATOM 693 N N . ILE A 1 86 ? 29.748 12.374 -9.733 1.00 72.44 86 ILE A N 1
ATOM 694 C CA . ILE A 1 86 ? 30.407 12.977 -10.887 1.00 72.44 86 ILE A CA 1
ATOM 695 C C . ILE A 1 86 ? 30.918 14.342 -10.404 1.00 72.44 86 ILE A C 1
ATOM 697 O O . ILE A 1 86 ? 30.123 15.172 -9.955 1.00 72.44 86 ILE A O 1
ATOM 701 N N . ALA A 1 87 ? 32.242 14.489 -10.381 1.00 57.12 87 ALA A N 1
ATOM 702 C CA . ALA A 1 87 ? 32.963 15.698 -9.994 1.00 57.12 87 ALA A CA 1
ATOM 703 C C . ALA A 1 87 ? 33.275 16.552 -11.225 1.00 57.12 87 ALA A C 1
ATOM 705 O O . ALA A 1 87 ? 33.521 15.954 -12.299 1.00 57.12 87 ALA A O 1
#

pLDDT: mean 74.55, std 13.97, range [48.72, 97.31]

Radius of gyration: 27.66 Å; Cα contacts (8 Å, |Δi|>4): 7; chains: 1; bounding box: 59×36×71 Å

Secondary structure (DSSP, 8-state):
--HHHHHHHHHHHHHHHHHHHHHHHS-TT--------TT-PPPPP-------HHHHHH-GGGGS-TTTS---HHHHHHHHHSS----

Foldseek 3Di:
DDPVVVVVVVVVVVVVVVVVVVVVVCPDDPPPPPPCPPPDDDPDDDDPPPQDVVNCVVCVCPVPPPVPPPDDPVNVVCVVVVDDPPD

Organism: NCBI:txid133385

Sequence (87 aa):
MNEATLQRIQELTEKVNQLLLAKETVPAPITVTEPEDEFITTRAPASELKIYPMLKDALPLIEEDFFRIQFTEEERKDAIYSCPRIA

Solvent-accessible surface area (backbone atoms only — not comparable to full-atom values): 5745 Å² total; per-residue (Å²): 136,56,72,70,56,54,52,52,50,53,54,49,52,51,54,51,52,53,53,51,50,54,60,66,70,44,64,79,78,69,75,74,73,61,78,74,51,92,83,66,70,78,76,70,76,82,68,80,69,82,70,51,70,68,51,47,73,77,34,73,60,72,82,47,66,72,85,70,57,82,69,50,73,64,57,53,49,46,67,62,69,69,53,78,80,87,126